Protein AF-D2HP98-F1 (afdb_monomer_lite)

Secondary structure (DSSP, 8-state):
---------------PPPHHHHHHHHHHHHHHHHHHHHHHHHHHHHHHHHHHHHHHHHHHHHHHHHHHHHHHHHHHHHHHHHHHHHHHHHHH-TTSS---------

Radius of gyration: 46.36 Å; chains: 1; bounding box: 98×53×120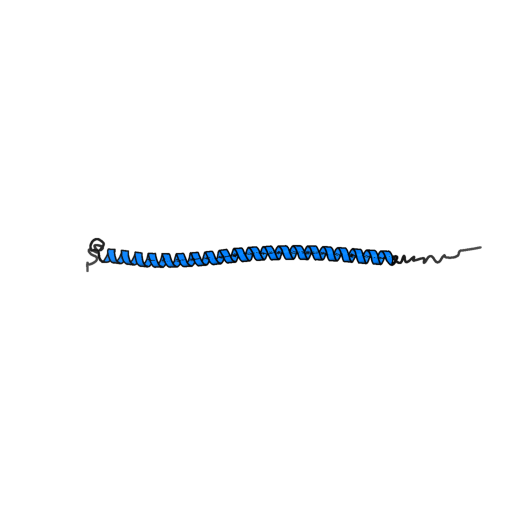 Å

Foldseek 3Di:
DDDDDDDPPPPPPDPDPDVVVVVVVVVVVVVVVVVVVVVVVVVVVVVVVVVVVVVVVVVVVVVVVVVVVVVVVVVVVVVVVVVVVVVVVLVPDPVNPPPPPDPDDD

Organism: Ailuropoda melanoleuca (NCBI:txid9646)

InterPro domains:
  IPR019357 Short coiled-coil protein [PF10224] (35-100)

Structure (mmCIF, N/CA/C/O backbone):
data_AF-D2HP98-F1
#
_entry.id   AF-D2HP98-F1
#
loop_
_atom_site.group_PDB
_atom_site.id
_atom_site.type_symbol
_atom_site.label_atom_id
_atom_site.label_alt_id
_atom_site.label_comp_id
_atom_site.label_asym_id
_atom_site.label_entity_id
_atom_site.label_seq_id
_atom_site.pdbx_PDB_ins_code
_atom_site.Cartn_x
_atom_site.Cartn_y
_atom_site.Cartn_z
_atom_site.occupancy
_atom_site.B_iso_or_equiv
_atom_site.auth_seq_id
_atom_site.auth_comp_id
_atom_site.auth_asym_id
_atom_site.auth_atom_id
_atom_site.pdbx_PDB_model_num
ATOM 1 N N . LEU A 1 1 ? 65.171 48.070 -68.326 1.00 39.47 1 LEU A N 1
ATOM 2 C CA . LEU A 1 1 ? 65.057 47.715 -66.893 1.00 39.47 1 LEU A CA 1
ATOM 3 C C . LEU A 1 1 ? 63.745 46.952 -66.659 1.00 39.47 1 LEU A C 1
ATOM 5 O O . LEU A 1 1 ? 62.780 47.303 -67.329 1.00 39.47 1 LEU A O 1
ATOM 9 N N . PRO A 1 2 ? 63.729 45.929 -65.780 1.00 62.44 2 PRO A N 1
ATOM 10 C CA . PRO A 1 2 ? 62.616 44.994 -65.527 1.00 62.44 2 PRO A CA 1
ATOM 11 C C . PRO A 1 2 ? 61.805 45.307 -64.243 1.00 62.44 2 PRO A C 1
ATOM 13 O O . PRO A 1 2 ? 62.326 45.999 -63.373 1.00 62.44 2 PRO A O 1
ATOM 16 N N . ALA A 1 3 ? 60.587 44.743 -64.102 1.00 54.00 3 ALA A N 1
ATOM 17 C CA . ALA A 1 3 ? 59.883 44.395 -62.840 1.00 54.00 3 ALA A CA 1
ATOM 18 C C . ALA A 1 3 ? 58.639 43.492 -63.150 1.00 54.00 3 ALA A C 1
ATOM 20 O O . ALA A 1 3 ? 58.246 43.441 -64.314 1.00 54.00 3 ALA A O 1
ATOM 21 N N . PRO A 1 4 ? 58.051 42.733 -62.196 1.00 58.38 4 PRO A N 1
ATOM 22 C CA . PRO A 1 4 ? 57.933 41.266 -62.231 1.00 58.38 4 PRO A CA 1
ATOM 23 C C . PRO A 1 4 ? 56.506 40.718 -62.483 1.00 58.38 4 PRO A C 1
ATOM 25 O O . PRO A 1 4 ? 55.537 41.473 -62.424 1.00 58.38 4 PRO A O 1
ATOM 28 N N . PRO A 1 5 ? 56.345 39.395 -62.717 1.00 58.22 5 PRO A N 1
ATOM 29 C CA . PRO A 1 5 ? 55.033 38.761 -62.799 1.00 58.22 5 PRO A CA 1
ATOM 30 C C . PRO A 1 5 ? 54.460 38.567 -61.389 1.00 58.22 5 PRO A C 1
ATOM 32 O O . PRO A 1 5 ? 55.055 37.886 -60.553 1.00 58.22 5 PRO A O 1
ATOM 35 N N . THR A 1 6 ? 53.299 39.154 -61.109 1.00 54.44 6 THR A N 1
ATOM 36 C CA . THR A 1 6 ? 52.555 38.866 -59.878 1.00 54.44 6 THR A CA 1
ATOM 37 C C . THR A 1 6 ? 51.855 37.523 -60.032 1.00 54.44 6 THR A C 1
ATOM 39 O O . THR A 1 6 ? 50.892 37.394 -60.786 1.00 54.44 6 THR A O 1
ATOM 42 N N . ALA A 1 7 ? 52.404 36.521 -59.350 1.00 54.84 7 ALA A N 1
ATOM 43 C CA . ALA A 1 7 ? 51.879 35.172 -59.269 1.00 54.84 7 ALA A CA 1
ATOM 44 C C . ALA A 1 7 ? 50.473 35.166 -58.652 1.00 54.84 7 ALA A C 1
ATOM 46 O O . ALA A 1 7 ? 50.261 35.629 -57.530 1.00 54.84 7 ALA A O 1
ATOM 47 N N . ASP A 1 8 ? 49.529 34.609 -59.401 1.00 52.19 8 ASP A N 1
ATOM 48 C CA . ASP A 1 8 ? 48.160 34.361 -58.977 1.00 52.19 8 ASP A CA 1
ATOM 49 C C . ASP A 1 8 ? 48.145 33.114 -58.074 1.00 52.19 8 ASP A C 1
ATOM 51 O O . ASP A 1 8 ? 47.994 31.976 -58.518 1.00 52.19 8 ASP A O 1
ATOM 55 N N . HIS A 1 9 ? 48.414 33.304 -56.783 1.00 55.12 9 HIS A N 1
ATOM 56 C CA . HIS A 1 9 ? 48.347 32.233 -55.789 1.00 55.12 9 HIS A CA 1
ATOM 57 C C . HIS A 1 9 ? 46.954 32.172 -55.158 1.00 55.12 9 HIS A C 1
ATOM 59 O O . HIS A 1 9 ? 46.773 32.454 -53.978 1.00 55.12 9 HIS A O 1
ATOM 65 N N . SER A 1 10 ? 45.966 31.741 -55.943 1.00 60.09 10 SER A N 1
ATOM 66 C CA . SER A 1 10 ? 44.674 31.279 -55.423 1.00 60.09 10 SER A CA 1
ATOM 67 C C . SER A 1 10 ? 44.541 29.769 -55.625 1.00 60.09 10 SER A C 1
ATOM 69 O O . SER A 1 10 ? 43.719 29.272 -56.387 1.00 60.09 10 SER A O 1
ATOM 71 N N . SER A 1 11 ? 45.402 29.003 -54.950 1.00 56.47 11 SER A N 1
ATOM 72 C CA . SER A 1 11 ? 45.253 27.547 -54.835 1.00 56.47 11 SER A CA 1
ATOM 73 C C . SER A 1 11 ? 44.487 27.222 -53.559 1.00 56.47 11 SER A C 1
ATOM 75 O O . SER A 1 11 ? 45.058 26.817 -52.549 1.00 56.47 11 SER A O 1
ATOM 77 N N . ARG A 1 12 ? 43.166 27.409 -53.589 1.00 58.62 12 ARG A N 1
ATOM 78 C CA . ARG A 1 12 ? 42.282 26.870 -52.552 1.00 58.62 12 ARG A CA 1
ATOM 79 C C . ARG A 1 12 ? 42.050 25.393 -52.866 1.00 58.62 12 ARG A C 1
ATOM 81 O O . ARG A 1 12 ? 41.077 25.040 -53.524 1.00 58.62 12 ARG A O 1
ATOM 88 N N . ILE A 1 13 ? 42.981 24.535 -52.447 1.00 54.41 13 ILE A N 1
ATOM 89 C CA . ILE A 1 13 ? 42.808 23.082 -52.543 1.00 54.41 13 ILE A CA 1
ATOM 90 C C . ILE A 1 13 ? 41.634 22.700 -51.635 1.00 54.41 13 ILE A C 1
ATOM 92 O O . ILE A 1 13 ? 41.746 22.663 -50.412 1.00 54.41 13 ILE A O 1
ATOM 96 N N . SER A 1 14 ? 40.478 22.464 -52.248 1.00 63.00 14 SER A N 1
ATOM 97 C CA . SER A 1 14 ? 39.355 21.785 -51.617 1.00 63.00 14 SER A CA 1
ATOM 98 C C . SER A 1 14 ? 39.692 20.295 -51.592 1.00 63.00 14 SER A C 1
ATOM 100 O O . SER A 1 14 ? 39.572 19.607 -52.604 1.00 63.00 14 SER A O 1
ATOM 102 N N . TYR A 1 15 ? 40.164 19.790 -50.452 1.00 57.53 15 TYR A N 1
ATOM 103 C CA . TYR A 1 15 ? 40.217 18.348 -50.232 1.00 57.53 15 TYR A CA 1
ATOM 104 C C . TYR A 1 15 ? 38.787 17.862 -49.997 1.00 57.53 15 TYR A C 1
ATOM 106 O O . TYR A 1 15 ? 38.254 17.959 -48.893 1.00 57.53 15 TYR A O 1
ATOM 114 N N . ALA A 1 16 ? 38.139 17.386 -51.058 1.00 73.12 16 ALA A N 1
ATOM 115 C CA . ALA A 1 16 ? 36.900 16.641 -50.923 1.00 73.12 16 ALA A CA 1
ATOM 116 C C . ALA A 1 16 ? 37.222 15.301 -50.247 1.00 73.12 16 ALA A C 1
ATOM 118 O O . ALA A 1 16 ? 38.028 14.522 -50.758 1.00 73.12 16 ALA A O 1
ATOM 119 N N . MET A 1 17 ? 36.611 15.047 -49.090 1.00 73.94 17 MET A N 1
ATOM 120 C CA . MET A 1 17 ? 36.734 13.766 -48.393 1.00 73.94 17 MET A CA 1
ATOM 121 C C . MET A 1 17 ? 36.372 12.610 -49.342 1.00 73.94 17 MET A C 1
ATOM 123 O O . MET A 1 17 ? 35.336 12.685 -50.016 1.00 73.94 17 MET A O 1
ATOM 127 N N . PRO A 1 18 ? 37.182 11.536 -49.412 1.00 84.75 18 PRO A N 1
ATOM 128 C CA . PRO A 1 18 ? 36.847 10.362 -50.2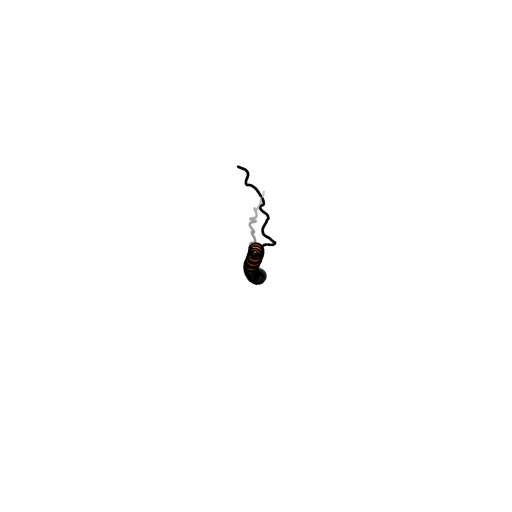07 1.00 84.75 18 PRO A CA 1
ATOM 129 C C . PRO A 1 18 ? 35.492 9.791 -49.777 1.00 84.75 18 PRO A C 1
ATOM 131 O O . PRO A 1 18 ? 35.228 9.630 -48.586 1.00 84.75 18 PRO A O 1
ATOM 134 N N . LYS A 1 19 ? 34.631 9.445 -50.742 1.00 82.69 19 LYS A N 1
ATOM 135 C CA . LYS A 1 19 ? 33.272 8.932 -50.474 1.00 82.69 19 LYS A CA 1
ATOM 136 C C . LYS A 1 19 ? 33.254 7.697 -49.562 1.00 82.69 19 LYS A C 1
ATOM 138 O O . LYS A 1 19 ? 32.298 7.523 -48.818 1.00 82.69 19 LYS A O 1
ATOM 143 N N . SER A 1 20 ? 34.297 6.866 -49.606 1.00 86.19 20 SER A N 1
ATOM 144 C CA . SER A 1 20 ? 34.453 5.701 -48.725 1.00 86.19 20 SER A CA 1
ATOM 145 C C . SER A 1 20 ? 34.570 6.097 -47.255 1.00 86.19 20 SER A C 1
ATOM 147 O O . SER A 1 20 ? 33.910 5.500 -46.415 1.00 86.19 20 SER A O 1
ATOM 149 N N . LEU A 1 21 ? 35.344 7.142 -46.960 1.00 88.06 21 LEU A N 1
ATOM 150 C CA . LEU A 1 21 ? 35.540 7.646 -45.604 1.00 88.06 21 LEU A CA 1
ATOM 151 C C . LEU A 1 21 ? 34.274 8.333 -45.081 1.00 88.06 21 LEU A C 1
ATOM 153 O O . LEU A 1 21 ? 33.928 8.188 -43.916 1.00 88.06 21 LEU A O 1
ATOM 157 N N . LEU A 1 22 ? 33.539 9.028 -45.955 1.00 85.06 22 LEU A N 1
ATOM 158 C CA . LEU A 1 22 ? 32.231 9.586 -45.606 1.00 85.06 22 LEU A CA 1
ATOM 159 C C . LEU A 1 22 ? 31.212 8.483 -45.278 1.00 85.06 22 LEU A C 1
ATOM 161 O O . LEU A 1 22 ? 30.493 8.600 -44.292 1.00 85.06 22 LEU A O 1
ATOM 165 N N . LEU A 1 23 ? 31.179 7.401 -46.063 1.00 88.00 23 LEU A N 1
ATOM 166 C CA . LEU A 1 23 ? 30.310 6.252 -45.798 1.00 88.00 23 LEU A CA 1
ATOM 167 C C . LEU A 1 23 ? 30.684 5.543 -44.487 1.00 88.00 23 LEU A C 1
ATOM 169 O O . LEU A 1 23 ? 29.805 5.183 -43.711 1.00 88.00 23 LEU A O 1
ATOM 173 N N . GLU A 1 24 ? 31.977 5.382 -44.214 1.00 89.75 24 GLU A N 1
ATOM 174 C CA . GLU A 1 24 ? 32.474 4.791 -42.970 1.00 89.75 24 GLU A CA 1
ATOM 175 C C . GLU A 1 24 ? 32.127 5.647 -41.748 1.00 89.75 24 GLU A C 1
ATOM 177 O O . GLU A 1 24 ? 31.622 5.122 -40.758 1.00 89.75 24 GLU A O 1
ATOM 182 N N . MET A 1 25 ? 32.288 6.971 -41.842 1.00 86.62 25 MET A N 1
ATOM 183 C CA . MET A 1 25 ? 31.852 7.899 -40.797 1.00 86.62 25 MET A CA 1
ATOM 184 C C . MET A 1 25 ? 30.338 7.841 -40.579 1.00 86.62 25 MET A C 1
ATOM 186 O O . MET A 1 25 ? 29.902 7.805 -39.435 1.00 86.62 25 MET A O 1
ATOM 190 N N . MET A 1 26 ? 29.531 7.803 -41.644 1.00 88.06 26 MET A N 1
ATOM 191 C CA . MET A 1 26 ? 28.074 7.682 -41.516 1.00 88.06 26 MET A CA 1
ATOM 192 C C . MET A 1 26 ? 27.663 6.372 -40.836 1.00 88.06 26 MET A C 1
ATOM 194 O O . MET A 1 26 ? 26.791 6.390 -39.971 1.00 88.06 26 MET A O 1
ATOM 198 N N . ASN A 1 27 ? 28.315 5.257 -41.171 1.00 87.75 27 ASN A N 1
ATOM 199 C CA . ASN A 1 27 ? 28.065 3.975 -40.517 1.00 87.75 27 ASN A CA 1
ATOM 200 C C . ASN A 1 27 ? 28.479 4.010 -39.042 1.00 87.75 27 ASN A C 1
ATOM 202 O O . ASN A 1 27 ? 27.721 3.560 -38.191 1.00 87.75 27 ASN A O 1
ATOM 206 N N . ALA A 1 28 ? 29.648 4.574 -38.725 1.00 88.19 28 ALA A N 1
ATOM 207 C CA . ALA A 1 28 ? 30.106 4.724 -37.347 1.00 88.19 28 ALA A CA 1
ATOM 208 C C . ALA A 1 28 ? 29.142 5.591 -36.523 1.00 88.19 28 ALA A C 1
ATOM 210 O O . ALA A 1 28 ? 28.773 5.192 -35.425 1.00 88.19 28 ALA A O 1
ATOM 211 N N . ILE A 1 29 ? 28.675 6.715 -37.081 1.00 86.25 29 ILE A N 1
ATOM 212 C CA . ILE A 1 29 ? 27.673 7.588 -36.452 1.00 86.25 29 ILE A CA 1
ATOM 213 C C . ILE A 1 29 ? 26.367 6.823 -36.201 1.00 86.25 29 ILE A C 1
ATOM 215 O O . ILE A 1 29 ? 25.791 6.931 -35.122 1.00 86.25 29 ILE A O 1
ATOM 219 N N . MET A 1 30 ? 25.906 6.026 -37.168 1.00 88.81 30 MET A N 1
ATOM 220 C CA . MET A 1 30 ? 24.700 5.211 -37.009 1.00 88.81 30 MET A CA 1
ATOM 221 C C . MET A 1 30 ? 24.857 4.195 -35.872 1.00 88.81 30 MET A C 1
ATOM 223 O O . MET A 1 30 ? 24.022 4.158 -34.976 1.00 88.81 30 MET A O 1
ATOM 227 N N . TYR A 1 31 ? 25.964 3.446 -35.840 1.00 85.94 31 TYR A N 1
ATOM 228 C CA . TYR A 1 31 ? 26.229 2.486 -34.765 1.00 85.94 31 TYR A CA 1
ATOM 229 C C . TYR A 1 31 ? 26.358 3.147 -33.389 1.00 85.94 31 TYR A C 1
ATOM 231 O O . TYR A 1 31 ? 25.911 2.567 -32.401 1.00 85.94 31 TYR A O 1
ATOM 239 N N . THR A 1 32 ? 26.944 4.345 -33.298 1.00 85.25 32 THR A N 1
ATOM 240 C CA . THR A 1 32 ? 27.009 5.075 -32.024 1.00 85.25 32 THR A CA 1
ATOM 241 C C . THR A 1 32 ? 25.629 5.528 -31.562 1.00 85.25 32 THR A C 1
ATOM 243 O O . THR A 1 32 ? 25.302 5.342 -30.396 1.00 85.25 32 THR A O 1
ATOM 246 N N . VAL A 1 33 ? 24.799 6.043 -32.473 1.00 84.62 33 VAL A N 1
ATOM 247 C CA . VAL A 1 33 ? 23.434 6.489 -32.155 1.00 84.62 33 VAL A CA 1
ATOM 248 C C . VAL A 1 33 ? 22.558 5.308 -31.729 1.00 84.62 33 VAL A C 1
ATOM 250 O O . VAL A 1 33 ? 21.825 5.406 -30.750 1.00 84.62 33 VAL A O 1
ATOM 253 N N . ASP A 1 34 ? 22.659 4.168 -32.415 1.00 89.06 34 ASP A N 1
ATOM 254 C CA . ASP A 1 34 ? 21.908 2.961 -32.056 1.00 89.06 34 ASP A CA 1
ATOM 255 C C . ASP A 1 34 ? 22.339 2.403 -30.690 1.00 89.06 34 ASP A C 1
ATOM 257 O O . ASP A 1 34 ? 21.493 1.981 -29.901 1.00 89.06 34 ASP A O 1
ATOM 261 N N . ALA A 1 35 ? 23.639 2.440 -30.378 1.00 86.31 35 ALA A N 1
ATOM 262 C CA . ALA A 1 35 ? 24.153 2.019 -29.078 1.00 86.31 35 ALA A CA 1
ATOM 263 C C . ALA A 1 35 ? 23.686 2.942 -27.939 1.00 86.31 35 ALA A C 1
ATOM 265 O O . ALA A 1 35 ? 23.293 2.453 -26.881 1.00 86.31 35 ALA A O 1
ATOM 266 N N . GLU A 1 36 ? 23.684 4.259 -28.152 1.00 85.44 36 GLU A N 1
ATOM 267 C CA . GLU A 1 36 ? 23.172 5.233 -27.178 1.00 85.44 36 GLU A CA 1
ATOM 268 C C . GLU A 1 36 ? 21.667 5.044 -26.931 1.00 85.44 36 GLU A C 1
ATOM 270 O O . GLU A 1 36 ? 21.236 4.960 -25.780 1.00 85.44 36 GLU A O 1
ATOM 275 N N . ASN A 1 37 ? 20.880 4.866 -27.997 1.00 90.62 37 ASN A N 1
ATOM 276 C CA . ASN A 1 37 ? 19.443 4.597 -27.898 1.00 90.62 37 ASN A CA 1
ATOM 277 C C . ASN A 1 37 ? 19.142 3.287 -27.152 1.00 90.62 37 ASN A C 1
ATOM 279 O O . ASN A 1 37 ? 18.175 3.205 -26.393 1.00 90.62 37 ASN A O 1
ATOM 283 N N . GLN A 1 38 ? 19.961 2.252 -27.359 1.00 90.56 38 GLN A N 1
ATOM 284 C CA . GLN A 1 38 ? 19.815 0.969 -26.674 1.00 90.56 38 GLN A CA 1
ATOM 285 C C . GLN A 1 38 ? 20.053 1.109 -25.163 1.00 90.56 38 GLN A C 1
ATOM 287 O O . GLN A 1 38 ? 19.272 0.583 -24.370 1.00 90.56 38 GLN A O 1
ATOM 292 N N . VAL A 1 39 ? 21.082 1.860 -24.758 1.00 89.19 39 VAL A N 1
ATOM 293 C CA . VAL A 1 39 ? 21.370 2.130 -23.340 1.00 89.19 39 VAL A CA 1
ATOM 294 C C . VAL A 1 39 ? 20.232 2.919 -22.687 1.00 89.19 39 VAL A C 1
ATOM 296 O O . VAL A 1 39 ? 19.790 2.561 -21.594 1.00 89.19 39 VAL A O 1
ATOM 299 N N . GLU A 1 40 ? 19.702 3.943 -23.363 1.00 91.81 40 GLU A N 1
ATOM 300 C CA . GLU A 1 40 ? 18.553 4.711 -22.862 1.00 91.81 40 GLU A CA 1
ATOM 301 C C . GLU A 1 40 ? 17.311 3.820 -22.686 1.00 91.81 40 GLU A C 1
ATOM 303 O O . GLU A 1 40 ? 16.598 3.907 -21.679 1.00 91.81 40 GLU A O 1
ATOM 308 N N . LEU A 1 41 ? 17.058 2.915 -23.636 1.00 92.00 41 LEU A N 1
ATOM 309 C CA . LEU A 1 41 ? 15.936 1.982 -23.568 1.00 92.00 41 LEU A CA 1
ATOM 310 C C . LEU A 1 41 ? 16.074 0.992 -22.402 1.00 92.00 41 LEU A C 1
ATOM 312 O O . LEU A 1 41 ? 15.085 0.684 -21.726 1.00 92.00 41 LEU A O 1
ATOM 316 N N . GLU A 1 42 ? 17.284 0.505 -22.144 1.00 93.38 42 GLU A N 1
ATOM 317 C CA . GLU A 1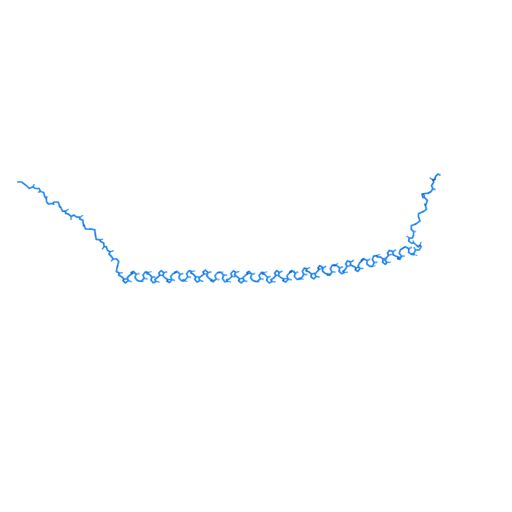 42 ? 17.580 -0.380 -21.017 1.00 93.38 42 GLU A CA 1
ATOM 318 C C . GLU A 1 42 ? 17.395 0.332 -19.674 1.00 93.38 42 GLU A C 1
ATOM 320 O O . GLU A 1 42 ? 16.750 -0.211 -18.771 1.00 93.38 42 GLU A O 1
ATOM 325 N N . GLU A 1 43 ? 17.876 1.571 -19.546 1.00 94.62 43 GLU A N 1
ATOM 326 C CA . GLU A 1 43 ? 17.681 2.377 -18.339 1.00 94.62 43 GLU A CA 1
ATOM 327 C C . GLU A 1 43 ? 16.197 2.664 -18.093 1.00 94.62 43 GLU A C 1
ATOM 329 O O . GLU A 1 43 ? 15.691 2.454 -16.986 1.00 94.62 43 GLU A O 1
ATOM 334 N N . LYS A 1 44 ? 15.460 3.045 -19.142 1.00 95.31 44 LYS A N 1
ATOM 335 C CA . LYS A 1 44 ? 14.010 3.234 -19.068 1.00 95.31 44 LYS A CA 1
ATOM 336 C C . LYS A 1 44 ? 13.300 1.958 -18.624 1.00 95.31 44 LYS A C 1
ATOM 338 O O . LYS A 1 44 ? 12.422 2.015 -17.765 1.00 95.31 44 LYS A O 1
ATOM 343 N N . THR A 1 45 ? 13.688 0.806 -19.166 1.00 94.88 45 THR A N 1
ATOM 344 C CA . THR A 1 45 ? 13.116 -0.494 -18.784 1.00 94.88 45 THR A CA 1
ATOM 345 C C . THR A 1 45 ? 13.404 -0.814 -17.317 1.00 94.88 45 THR A C 1
ATOM 347 O O . THR A 1 45 ? 12.509 -1.241 -16.587 1.00 94.88 45 THR A O 1
ATOM 350 N N . ARG A 1 46 ? 14.625 -0.544 -16.844 1.00 97.44 46 ARG A N 1
ATOM 351 C CA . ARG A 1 46 ? 15.004 -0.724 -15.439 1.00 97.44 46 ARG A CA 1
ATOM 352 C C . ARG A 1 46 ? 14.185 0.165 -14.502 1.00 97.44 46 ARG A C 1
ATOM 354 O O . ARG A 1 46 ? 13.715 -0.320 -13.474 1.00 97.44 46 ARG A O 1
ATOM 361 N N . LEU A 1 47 ? 13.988 1.435 -14.856 1.00 97.69 47 LEU A N 1
ATOM 362 C CA . LEU A 1 47 ? 13.165 2.366 -14.080 1.00 97.69 47 LEU A CA 1
ATOM 363 C C . LEU A 1 47 ? 11.697 1.931 -14.042 1.00 97.69 47 LEU A C 1
ATOM 365 O O . LEU A 1 47 ? 11.080 1.975 -12.981 1.00 97.69 47 LEU A O 1
ATOM 369 N N . ILE A 1 48 ? 11.150 1.457 -15.167 1.00 96.94 48 ILE A N 1
ATOM 370 C CA . ILE A 1 48 ? 9.786 0.914 -15.218 1.00 96.94 48 ILE A CA 1
ATOM 371 C C . ILE A 1 48 ? 9.643 -0.261 -14.246 1.00 96.94 48 ILE A C 1
ATOM 373 O O . ILE A 1 48 ? 8.707 -0.270 -13.451 1.00 96.94 48 ILE A O 1
ATOM 377 N N . ASN A 1 49 ? 10.583 -1.209 -14.251 1.00 97.12 49 ASN A N 1
ATOM 378 C CA . ASN A 1 49 ? 10.538 -2.350 -13.334 1.00 97.12 49 ASN A CA 1
ATOM 379 C C . ASN A 1 49 ? 10.591 -1.913 -11.865 1.00 97.12 49 ASN A C 1
ATOM 381 O O . ASN A 1 49 ? 9.798 -2.390 -11.059 1.00 97.12 49 ASN A O 1
ATOM 385 N N . GLN A 1 50 ? 11.449 -0.947 -11.526 1.00 98.06 50 GLN A N 1
ATOM 386 C CA . GLN A 1 50 ? 11.513 -0.412 -10.165 1.00 98.06 50 GLN A CA 1
ATOM 387 C C . GLN A 1 50 ? 10.193 0.248 -9.740 1.00 98.06 50 GLN A C 1
ATOM 389 O O . GLN A 1 50 ? 9.739 0.067 -8.611 1.00 98.06 50 GLN A O 1
ATOM 394 N N . VAL A 1 51 ? 9.558 1.006 -10.638 1.00 97.88 51 VAL A N 1
ATOM 395 C CA . VAL A 1 51 ? 8.247 1.612 -10.371 1.00 97.88 51 VAL A CA 1
ATOM 396 C C . VAL A 1 51 ? 7.184 0.535 -10.156 1.00 97.88 51 VAL A C 1
ATOM 398 O O . VAL A 1 51 ? 6.391 0.663 -9.227 1.00 97.88 51 VAL A O 1
ATOM 401 N N . LEU A 1 52 ? 7.182 -0.533 -10.958 1.00 97.69 52 LEU A N 1
ATOM 402 C CA . LEU A 1 52 ? 6.229 -1.638 -10.816 1.00 97.69 52 LEU A CA 1
ATOM 403 C C . LEU A 1 52 ? 6.394 -2.382 -9.481 1.00 97.69 52 LEU A C 1
ATOM 405 O O . LEU A 1 52 ? 5.404 -2.653 -8.806 1.00 97.69 52 LEU A O 1
ATOM 409 N N . GLU A 1 53 ? 7.628 -2.657 -9.056 1.00 97.69 53 GLU A N 1
ATOM 410 C CA . GLU A 1 53 ? 7.906 -3.281 -7.753 1.00 97.69 53 GLU A CA 1
ATOM 411 C C . GLU A 1 53 ? 7.428 -2.408 -6.582 1.00 97.69 53 GLU A C 1
ATOM 413 O O . GLU A 1 53 ? 6.816 -2.899 -5.625 1.00 97.69 53 GLU A O 1
ATOM 418 N N . LEU A 1 54 ? 7.669 -1.095 -6.665 1.00 98.19 54 LEU A N 1
ATOM 419 C CA . LEU A 1 54 ? 7.202 -0.142 -5.660 1.00 98.19 54 LEU A CA 1
ATOM 420 C C . LEU A 1 54 ? 5.675 -0.048 -5.627 1.00 98.19 54 LEU A C 1
ATOM 422 O O . LEU A 1 54 ? 5.100 0.012 -4.542 1.00 98.19 54 LEU A O 1
ATOM 426 N N . GLN A 1 55 ? 5.018 -0.056 -6.788 1.00 98.06 55 GLN A N 1
ATOM 427 C CA . GLN A 1 55 ? 3.557 -0.065 -6.875 1.00 98.06 55 GLN A CA 1
ATOM 428 C C . GLN A 1 55 ? 2.966 -1.311 -6.218 1.00 98.06 55 GLN A C 1
ATOM 430 O O . GLN A 1 55 ? 2.054 -1.177 -5.406 1.00 98.06 55 GLN A O 1
ATOM 435 N N . HIS A 1 56 ? 3.527 -2.491 -6.492 1.00 97.19 56 HIS A N 1
ATOM 436 C CA . HIS A 1 56 ? 3.078 -3.730 -5.863 1.00 97.19 56 HIS A CA 1
ATOM 437 C C . HIS A 1 56 ? 3.254 -3.693 -4.336 1.00 97.19 56 HIS A C 1
ATOM 439 O O . HIS A 1 56 ? 2.319 -3.966 -3.588 1.00 97.19 56 HIS A O 1
ATOM 445 N N . THR A 1 57 ? 4.420 -3.241 -3.863 1.00 97.75 57 THR A N 1
ATOM 446 C CA . THR A 1 57 ? 4.689 -3.092 -2.421 1.00 97.75 57 THR A CA 1
ATOM 447 C C . THR A 1 57 ? 3.718 -2.109 -1.753 1.00 97.75 57 THR A C 1
ATOM 449 O O . THR A 1 57 ? 3.284 -2.321 -0.617 1.00 97.75 57 THR A O 1
ATOM 452 N N . LEU A 1 58 ? 3.380 -1.012 -2.436 1.00 98.12 58 LEU A N 1
ATOM 453 C CA . LEU A 1 58 ? 2.443 -0.010 -1.932 1.00 98.12 58 LEU A CA 1
ATOM 454 C C . LEU A 1 58 ? 1.013 -0.553 -1.859 1.00 98.12 58 LEU A C 1
ATOM 456 O O . LEU A 1 58 ? 0.310 -0.276 -0.887 1.00 98.12 58 LEU A O 1
ATOM 460 N N . GLU A 1 59 ? 0.593 -1.324 -2.858 1.00 98.12 59 GLU A N 1
ATOM 461 C CA . GLU A 1 59 ? -0.711 -1.986 -2.881 1.00 98.12 59 GLU A CA 1
ATOM 462 C C . GLU A 1 59 ? -0.850 -2.970 -1.712 1.00 98.12 59 GLU A C 1
ATOM 464 O O . GLU A 1 59 ? -1.809 -2.874 -0.941 1.00 98.12 59 GLU A O 1
ATOM 469 N N . ASP A 1 60 ? 0.155 -3.822 -1.497 1.00 98.19 60 ASP A N 1
ATOM 470 C CA . ASP A 1 60 ? 0.195 -4.756 -0.367 1.00 98.19 60 ASP A CA 1
ATOM 471 C C . ASP A 1 60 ? 0.111 -4.027 0.980 1.00 98.19 60 ASP A C 1
ATOM 473 O O . ASP A 1 60 ? -0.616 -4.436 1.894 1.00 98.19 60 ASP A O 1
ATOM 477 N N . LEU A 1 61 ? 0.846 -2.920 1.125 1.00 98.06 61 LEU A N 1
ATOM 478 C CA . LEU A 1 61 ? 0.797 -2.112 2.338 1.00 98.06 61 LEU A CA 1
ATOM 479 C C . LEU A 1 61 ? -0.581 -1.466 2.527 1.00 98.06 61 LEU A C 1
ATOM 481 O O . LEU A 1 61 ? -1.087 -1.448 3.650 1.00 98.06 61 LEU A O 1
ATOM 485 N N . SER A 1 62 ? -1.201 -0.972 1.453 1.00 98.12 62 SER A N 1
ATOM 486 C CA . SER A 1 62 ? -2.547 -0.396 1.495 1.00 98.12 62 SER A CA 1
ATOM 487 C C . SER A 1 62 ? -3.574 -1.429 1.956 1.00 98.12 62 SER A C 1
ATOM 489 O O . SER A 1 62 ? -4.332 -1.158 2.888 1.00 98.12 62 SER A O 1
ATOM 491 N N . ALA A 1 63 ? -3.545 -2.637 1.388 1.00 98.19 63 ALA A N 1
ATOM 492 C CA . ALA A 1 63 ? -4.438 -3.724 1.783 1.00 98.19 63 ALA A CA 1
ATOM 493 C C . ALA A 1 63 ? -4.264 -4.092 3.267 1.00 98.19 63 ALA A C 1
ATOM 495 O O . ALA A 1 63 ? -5.241 -4.263 3.998 1.00 98.19 63 ALA A O 1
ATOM 496 N N . ARG A 1 64 ? -3.016 -4.148 3.750 1.00 98.38 64 ARG A N 1
ATOM 497 C CA . ARG A 1 64 ? -2.724 -4.392 5.171 1.00 98.38 64 ARG A CA 1
ATOM 498 C C . ARG A 1 64 ? -3.243 -3.278 6.075 1.00 98.38 64 ARG A C 1
ATOM 500 O O . ARG A 1 64 ? -3.753 -3.567 7.154 1.00 98.38 64 ARG A O 1
ATOM 507 N N . VAL A 1 65 ? -3.117 -2.019 5.662 1.00 98.62 65 VAL A N 1
ATOM 508 C CA . VAL A 1 65 ? -3.654 -0.874 6.411 1.00 98.62 65 VAL A CA 1
ATOM 509 C C . VAL A 1 65 ? -5.173 -0.966 6.525 1.00 98.62 65 VAL A C 1
ATOM 511 O O . VAL A 1 65 ? -5.711 -0.724 7.606 1.00 98.62 65 VAL A O 1
ATOM 514 N N . ASP A 1 66 ? -5.865 -1.334 5.452 1.00 98.31 66 ASP A N 1
ATOM 515 C CA . ASP A 1 66 ? -7.321 -1.458 5.478 1.00 98.31 66 ASP A CA 1
ATOM 516 C C . ASP A 1 66 ? -7.784 -2.631 6.354 1.00 98.31 66 ASP A C 1
ATOM 518 O O . ASP A 1 66 ? -8.696 -2.451 7.163 1.00 98.31 66 ASP A O 1
ATOM 522 N N . ALA A 1 67 ? -7.079 -3.767 6.324 1.00 98.31 67 ALA A N 1
ATOM 523 C CA . ALA A 1 67 ? -7.329 -4.879 7.245 1.00 98.31 67 ALA A CA 1
ATOM 524 C C . ALA A 1 67 ? -7.154 -4.469 8.722 1.00 98.31 67 ALA A C 1
ATOM 526 O O . ALA A 1 67 ? -7.998 -4.770 9.566 1.00 98.31 67 ALA A O 1
ATOM 527 N N . VAL A 1 68 ? -6.092 -3.719 9.040 1.00 98.50 68 VAL A N 1
ATOM 528 C CA . VAL A 1 68 ? -5.854 -3.213 10.403 1.00 98.50 68 VAL A CA 1
ATOM 529 C C . VAL A 1 68 ? -6.947 -2.231 10.833 1.00 98.50 68 VAL A C 1
ATOM 531 O O . VAL A 1 68 ? -7.402 -2.277 11.976 1.00 98.50 68 VAL A O 1
ATOM 534 N N . LYS A 1 69 ? -7.412 -1.346 9.941 1.00 98.31 69 LYS A N 1
ATOM 535 C CA . LYS A 1 69 ? -8.530 -0.437 10.248 1.00 98.31 69 LYS A CA 1
ATOM 536 C C . LYS A 1 69 ? -9.809 -1.206 10.572 1.00 98.31 69 LYS A C 1
ATOM 538 O O . LYS A 1 69 ? -10.510 -0.833 11.512 1.00 98.31 69 LYS A O 1
ATOM 543 N N . GLU A 1 70 ? -10.115 -2.256 9.816 1.00 98.25 70 GLU A N 1
ATOM 544 C CA . GLU A 1 70 ? -11.290 -3.095 10.059 1.00 98.25 70 GLU A CA 1
ATOM 545 C C . GLU A 1 70 ? -11.211 -3.795 11.424 1.00 98.25 70 GLU A C 1
ATOM 547 O O . GLU A 1 70 ? -12.166 -3.750 12.205 1.00 98.25 70 GLU A O 1
ATOM 552 N N . GLU A 1 71 ? -10.048 -4.353 11.768 1.00 98.12 71 GLU A N 1
ATOM 553 C CA . GLU A 1 71 ? -9.815 -4.977 13.073 1.00 98.12 71 GLU A CA 1
ATOM 554 C C . GLU A 1 71 ? -9.985 -3.977 14.228 1.00 98.12 71 GLU A C 1
ATOM 556 O O . GLU A 1 71 ? -10.655 -4.272 15.221 1.00 98.12 71 GLU A O 1
ATOM 561 N N . ILE A 1 72 ? -9.465 -2.755 14.076 1.00 97.94 72 ILE A N 1
ATOM 562 C CA . ILE A 1 72 ? -9.638 -1.678 15.060 1.00 97.94 72 ILE A CA 1
ATOM 563 C C . ILE A 1 72 ? -11.122 -1.343 15.263 1.00 97.94 72 ILE A C 1
ATOM 565 O O . ILE A 1 72 ? -11.561 -1.166 16.402 1.00 97.94 72 ILE A O 1
ATOM 569 N N . LEU A 1 73 ? -11.910 -1.251 14.186 1.00 98.38 73 LEU A N 1
ATOM 570 C CA . LEU A 1 73 ? -13.347 -0.975 14.285 1.00 98.38 73 LEU A CA 1
ATOM 571 C C . LEU A 1 73 ? -14.087 -2.100 15.012 1.00 98.38 73 LEU A C 1
ATOM 573 O O . LEU A 1 73 ? -14.918 -1.821 15.881 1.00 98.38 73 LEU A O 1
ATOM 577 N N . LYS A 1 74 ? -13.744 -3.357 14.716 1.00 98.44 74 LYS A N 1
ATOM 578 C CA . LYS A 1 74 ? -14.302 -4.523 15.404 1.00 98.44 74 LYS A CA 1
ATOM 579 C C . LYS A 1 74 ? -14.000 -4.478 16.902 1.00 98.44 74 LYS A C 1
ATOM 581 O O . LYS A 1 74 ? -14.933 -4.529 17.703 1.00 98.44 74 LYS A O 1
ATOM 586 N N . LEU A 1 75 ? -12.738 -4.279 17.282 1.00 98.50 75 LEU A N 1
ATOM 587 C CA . LEU A 1 75 ? -12.333 -4.167 18.688 1.00 98.50 75 LEU A CA 1
ATOM 588 C C . LEU A 1 75 ? -13.016 -2.994 19.399 1.00 98.50 75 LEU A C 1
ATOM 590 O O . LEU A 1 75 ? -13.432 -3.122 20.549 1.00 98.50 75 LEU A O 1
ATOM 594 N N . LYS A 1 76 ? -13.179 -1.849 18.724 1.00 98.31 76 LYS A N 1
ATOM 595 C CA . LYS A 1 76 ? -13.901 -0.698 19.283 1.00 98.31 76 LYS A CA 1
ATOM 596 C C . LYS A 1 76 ? -15.367 -1.035 19.562 1.00 98.31 76 LYS A C 1
ATOM 598 O O . LYS A 1 76 ? -15.879 -0.647 20.609 1.00 98.31 76 LYS A O 1
ATOM 603 N N . SER A 1 77 ? -16.022 -1.764 18.657 1.00 98.19 77 SER A N 1
ATOM 604 C CA . SER A 1 77 ? -17.409 -2.201 18.848 1.00 98.19 77 SER A CA 1
ATOM 605 C C . SER A 1 77 ? -17.550 -3.198 20.003 1.00 98.19 77 SER A C 1
ATOM 607 O O . SER A 1 77 ? -18.449 -3.053 20.828 1.00 98.19 77 SER A O 1
ATOM 609 N N . GLU A 1 78 ? -16.622 -4.148 20.130 1.00 98.19 78 GLU A N 1
ATOM 610 C CA . GLU A 1 78 ? -16.611 -5.121 21.225 1.00 98.19 78 GLU A CA 1
ATOM 611 C C . GLU A 1 78 ? -16.385 -4.435 22.575 1.00 98.19 78 GLU A C 1
ATOM 613 O O . GLU A 1 78 ? -17.160 -4.626 23.511 1.00 98.19 78 GLU A O 1
ATOM 618 N N . ASN A 1 79 ? -15.396 -3.542 22.652 1.00 98.19 79 ASN A N 1
ATOM 619 C CA . ASN A 1 79 ? -15.134 -2.757 23.856 1.00 98.19 79 ASN A CA 1
ATOM 620 C C . ASN A 1 79 ? -16.314 -1.866 24.250 1.00 98.19 79 ASN A C 1
ATOM 622 O O . ASN A 1 79 ? -16.563 -1.685 25.439 1.00 98.19 79 ASN A O 1
ATOM 626 N N . GLN A 1 80 ? -17.061 -1.327 23.285 1.00 98.31 80 GLN A N 1
ATOM 627 C CA . GLN A 1 80 ? -18.274 -0.566 23.576 1.00 98.31 80 GLN A CA 1
ATOM 628 C C . GLN A 1 80 ? -19.342 -1.450 24.233 1.00 98.31 80 GLN A C 1
ATOM 630 O O . GLN A 1 80 ? -19.932 -1.055 25.239 1.00 98.31 80 GLN A O 1
ATOM 635 N N . VAL A 1 81 ? -19.575 -2.651 23.696 1.00 98.19 81 VAL A N 1
ATOM 636 C CA . VAL A 1 81 ? -20.537 -3.608 24.266 1.00 98.19 81 VAL A CA 1
ATOM 637 C C . VAL A 1 81 ? -20.111 -4.036 25.673 1.00 98.19 81 VAL A C 1
ATOM 639 O O . VAL A 1 81 ? -20.934 -4.036 26.590 1.00 98.19 81 VAL A O 1
ATOM 642 N N . LEU A 1 82 ? -18.826 -4.347 25.871 1.00 98.19 82 LEU A N 1
ATOM 643 C CA . LEU A 1 82 ? -18.275 -4.702 27.182 1.00 98.19 82 LEU A CA 1
ATOM 644 C C . LEU A 1 82 ? -18.370 -3.540 28.181 1.00 98.19 82 LEU A C 1
ATOM 646 O O . LEU A 1 82 ? -18.736 -3.756 29.336 1.00 98.19 82 LEU A O 1
ATOM 650 N N . GLY A 1 83 ? -18.096 -2.311 27.737 1.00 96.88 83 GLY A N 1
ATOM 651 C CA . GLY A 1 83 ? -18.248 -1.101 28.544 1.00 96.88 83 GLY A CA 1
ATOM 652 C C . GLY A 1 83 ? -19.682 -0.923 29.035 1.00 96.88 83 GLY A C 1
ATOM 653 O O . GLY A 1 83 ? -19.907 -0.776 30.235 1.00 96.88 83 GLY A O 1
ATOM 654 N N . GLN A 1 84 ? -20.662 -1.058 28.137 1.00 97.00 84 GLN A N 1
ATOM 655 C CA . GLN A 1 84 ? -22.076 -0.982 28.509 1.00 97.00 84 GLN A CA 1
ATOM 656 C C . GLN A 1 84 ? -22.477 -2.092 29.487 1.00 97.00 84 GLN A C 1
ATOM 658 O O . GLN A 1 84 ? -23.252 -1.859 30.415 1.00 97.00 84 GLN A O 1
ATOM 663 N N . TYR A 1 85 ? -21.958 -3.307 29.298 1.00 96.56 85 TYR A N 1
ATOM 664 C CA . TYR A 1 85 ? -22.214 -4.413 30.216 1.00 96.56 85 TYR A CA 1
ATOM 665 C C . TYR A 1 85 ? -21.703 -4.103 31.630 1.00 96.56 85 TYR A C 1
ATOM 667 O O . TYR A 1 85 ? -22.433 -4.304 32.603 1.00 96.56 85 TYR A O 1
ATOM 675 N N . LEU A 1 86 ? -20.494 -3.545 31.751 1.00 94.25 86 LEU A N 1
ATOM 676 C CA . LEU A 1 86 ? -19.947 -3.101 33.034 1.00 94.25 86 LEU A CA 1
ATOM 677 C C . LEU A 1 86 ? -20.789 -1.984 33.662 1.00 94.25 86 LEU A C 1
ATOM 679 O O . LEU A 1 86 ? -21.120 -2.072 34.843 1.00 94.25 86 LEU A O 1
ATOM 683 N N . GLU A 1 87 ? -21.185 -0.969 32.891 1.00 93.19 87 GLU A N 1
ATOM 684 C CA . GLU A 1 87 ? -22.057 0.115 33.371 1.00 93.19 87 GLU A CA 1
ATOM 685 C C . GLU A 1 87 ? -23.394 -0.405 33.901 1.00 93.19 87 GLU A C 1
ATOM 687 O O . GLU A 1 87 ? -23.860 0.027 34.959 1.00 93.19 87 GLU A O 1
ATOM 692 N N . ASN A 1 88 ? -23.994 -1.369 33.203 1.00 91.31 88 ASN A N 1
ATOM 693 C CA . ASN A 1 88 ? -25.254 -1.976 33.614 1.00 91.31 88 ASN A CA 1
ATOM 694 C C . ASN A 1 88 ? -25.098 -2.746 34.930 1.00 91.31 88 ASN A C 1
ATOM 696 O O . ASN A 1 88 ? -25.953 -2.636 35.809 1.00 91.31 88 ASN A O 1
ATOM 700 N N . LEU A 1 89 ? -23.999 -3.489 35.098 1.00 90.50 89 LEU A N 1
ATOM 701 C CA . LEU A 1 89 ? -23.706 -4.195 36.346 1.00 90.50 89 LEU A CA 1
ATOM 702 C C . LEU A 1 89 ? -23.461 -3.234 37.512 1.00 90.50 89 LEU A C 1
ATOM 704 O O . LEU A 1 89 ? -23.988 -3.456 38.603 1.00 90.50 89 LEU A O 1
ATOM 708 N N . MET A 1 90 ? -22.694 -2.164 37.289 1.00 87.50 90 MET A N 1
ATOM 709 C CA . MET A 1 90 ? -22.449 -1.136 38.305 1.00 87.50 90 MET A CA 1
ATOM 710 C C . MET A 1 90 ? -23.750 -0.432 38.707 1.00 87.50 90 MET A C 1
ATOM 712 O O . MET A 1 90 ? -23.992 -0.229 39.891 1.00 87.50 90 MET A O 1
ATOM 716 N N . SER A 1 91 ? -24.624 -0.125 37.746 1.00 84.38 91 SER A N 1
ATOM 717 C CA . SER A 1 91 ? -25.891 0.572 38.008 1.00 84.38 91 SER A CA 1
ATOM 718 C C . SER A 1 91 ? -26.941 -0.320 38.686 1.00 84.38 91 SER A C 1
ATOM 720 O O . SER A 1 91 ? -27.710 0.149 39.525 1.00 84.38 91 SER A O 1
ATOM 722 N N . ALA A 1 92 ? -26.980 -1.613 38.346 1.00 84.94 92 ALA A N 1
ATOM 723 C CA . ALA A 1 92 ? -27.903 -2.581 38.944 1.00 84.94 92 ALA A CA 1
ATOM 724 C C . ALA A 1 92 ? -27.443 -3.077 40.326 1.00 84.94 92 ALA A C 1
ATOM 726 O O . ALA A 1 92 ? -28.259 -3.535 41.129 1.00 84.94 92 ALA A O 1
ATOM 727 N N . SER A 1 93 ? -26.145 -2.999 40.620 1.00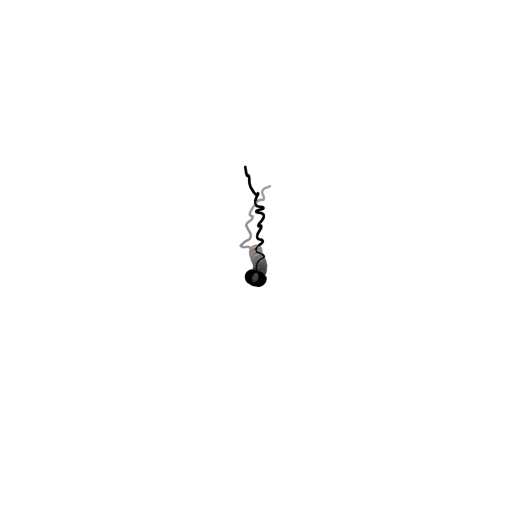 79.38 93 SER A N 1
ATOM 728 C CA . SER A 1 93 ? -25.599 -3.381 41.917 1.00 79.38 93 SER A CA 1
ATOM 729 C C . SER A 1 93 ? -25.710 -2.234 42.919 1.00 79.38 93 SER A C 1
ATOM 731 O O . SER A 1 93 ? -25.042 -1.208 42.809 1.00 79.38 93 SER A O 1
ATOM 733 N N . SER A 1 94 ? -26.497 -2.445 43.978 1.00 65.25 94 SER A N 1
ATOM 734 C CA . SER A 1 94 ? -26.632 -1.503 45.101 1.00 65.25 94 SER A CA 1
ATOM 735 C C . SER A 1 94 ? -25.303 -1.172 45.798 1.00 65.25 94 SER A C 1
ATOM 737 O O . SER A 1 94 ? -25.241 -0.175 46.510 1.00 65.25 94 SER A O 1
ATOM 739 N N . VAL A 1 95 ? -24.255 -1.986 45.618 1.00 66.44 95 VAL A N 1
ATOM 740 C CA . VAL A 1 95 ? -22.921 -1.773 46.213 1.00 66.44 95 VAL A CA 1
ATOM 741 C C . VAL A 1 95 ? -22.150 -0.641 45.521 1.00 66.44 95 VAL A C 1
ATOM 743 O O . VAL A 1 95 ? -21.292 -0.028 46.147 1.00 66.44 95 VAL A O 1
ATOM 746 N N . PHE A 1 96 ? -22.461 -0.342 44.256 1.00 63.00 96 PHE A N 1
ATOM 747 C CA . PHE A 1 96 ? -21.794 0.707 43.474 1.00 63.00 96 PHE A CA 1
ATOM 748 C C . PHE A 1 96 ? -22.627 1.985 43.330 1.00 63.00 96 PHE A C 1
ATOM 750 O O . PHE A 1 96 ? -22.161 2.946 42.720 1.00 63.00 96 PHE A O 1
ATOM 757 N N . GLN A 1 97 ? -23.830 2.034 43.911 1.00 63.56 97 GLN A N 1
ATOM 758 C CA . GLN A 1 97 ? -24.574 3.284 44.015 1.00 63.56 97 GLN A CA 1
ATOM 759 C C . GLN A 1 97 ? -23.781 4.229 44.914 1.00 63.56 97 GLN A C 1
ATOM 761 O O . GLN A 1 97 ? -23.586 3.955 46.101 1.00 63.56 97 GLN A O 1
ATOM 766 N N . THR A 1 98 ? -23.299 5.333 44.342 1.00 60.81 98 THR A N 1
ATOM 767 C CA . THR A 1 98 ? -22.756 6.438 45.122 1.00 60.81 98 THR A CA 1
ATOM 768 C C . THR A 1 98 ? -23.776 6.773 46.195 1.00 60.81 98 THR A C 1
ATOM 770 O O . THR A 1 98 ? -24.949 7.027 45.919 1.00 60.81 98 THR A O 1
ATOM 773 N N . THR A 1 99 ? -23.347 6.740 47.453 1.00 57.12 99 THR A N 1
ATOM 774 C CA . THR A 1 99 ? -24.093 7.379 48.524 1.00 57.12 99 THR A CA 1
ATOM 775 C C . THR A 1 99 ? -24.046 8.879 48.254 1.00 57.12 99 THR A C 1
ATOM 777 O O . THR A 1 99 ? -23.246 9.600 48.848 1.00 57.12 99 THR A O 1
ATOM 780 N N . ASP A 1 100 ? -24.909 9.361 47.360 1.00 56.66 100 ASP A N 1
ATOM 781 C CA . ASP A 1 100 ? -25.315 10.758 47.261 1.00 56.66 100 ASP A CA 1
ATOM 782 C C . ASP A 1 100 ? -26.137 11.106 48.510 1.00 56.66 100 ASP A C 1
ATOM 784 O O . ASP A 1 100 ? -27.305 11.495 48.474 1.00 56.66 100 ASP A O 1
ATOM 788 N N . THR A 1 101 ? -25.535 10.939 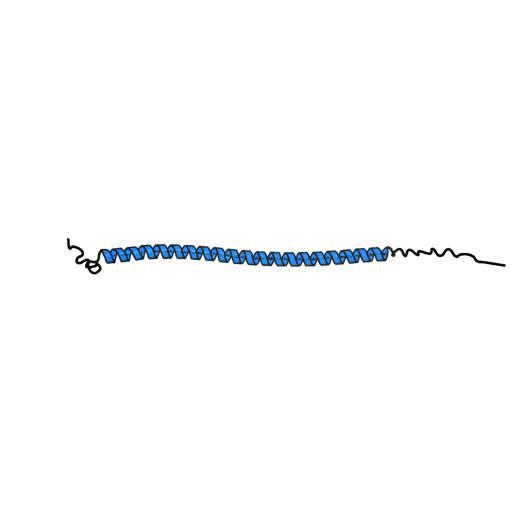49.687 1.00 53.19 101 THR A N 1
ATOM 789 C CA . THR A 1 101 ? -26.078 11.502 50.906 1.00 53.19 101 THR A CA 1
ATOM 790 C C . THR A 1 101 ? -25.765 12.992 50.892 1.00 53.19 101 THR A C 1
ATOM 792 O O . THR A 1 101 ? -24.702 13.424 51.330 1.00 53.19 101 THR A O 1
ATOM 795 N N . LYS A 1 102 ? -26.787 13.762 50.494 1.00 51.59 102 LYS A N 1
ATOM 796 C CA . LYS A 1 102 ? -27.139 15.073 51.069 1.00 51.59 102 LYS A CA 1
ATOM 797 C C . LYS A 1 102 ? -26.489 16.319 50.438 1.00 51.59 102 LYS A C 1
ATOM 799 O O . LYS A 1 102 ? -25.737 17.031 51.090 1.00 51.59 102 LYS A O 1
ATOM 804 N N . SER A 1 103 ? -26.977 16.705 49.257 1.00 47.00 103 SER A N 1
ATOM 805 C CA . SER A 1 103 ? -27.173 18.128 48.900 1.00 47.00 103 SER A CA 1
ATOM 806 C C . SER A 1 103 ? -28.669 18.466 48.868 1.00 47.00 103 SER A C 1
ATOM 808 O O . SER A 1 103 ? -29.251 18.789 47.842 1.00 47.00 103 SER A O 1
ATOM 810 N N . GLN A 1 104 ? -29.319 18.351 50.027 1.00 50.00 104 GLN A N 1
ATOM 811 C CA . GLN A 1 104 ? -30.628 18.948 50.308 1.00 50.00 104 GLN A CA 1
ATOM 812 C C . GLN A 1 104 ? -30.497 19.701 51.638 1.00 50.00 104 GLN A C 1
ATOM 814 O O . GLN A 1 104 ? -30.666 19.128 52.714 1.00 50.00 104 GLN A O 1
ATOM 819 N N . ARG A 1 105 ? -30.131 20.982 51.569 1.00 52.06 105 ARG A N 1
ATOM 820 C CA . ARG A 1 105 ? -30.443 21.987 52.594 1.00 52.06 105 ARG A CA 1
ATOM 821 C C . ARG A 1 105 ? -30.934 23.229 51.854 1.00 52.06 105 ARG A C 1
ATOM 823 O O . ARG A 1 105 ? -30.129 23.983 51.318 1.00 52.06 105 ARG A O 1
ATOM 830 N N . LYS A 1 106 ? -32.260 23.329 51.745 1.00 50.88 106 LYS A N 1
ATOM 831 C CA . LYS A 1 106 ? -32.973 24.597 51.580 1.00 50.88 106 LYS A CA 1
ATOM 832 C C . LYS A 1 106 ? -33.081 25.277 52.939 1.00 50.88 106 LYS A C 1
ATOM 834 O O . LYS A 1 106 ? -33.098 24.528 53.944 1.00 50.88 106 LYS A O 1
#

pLDDT: mean 83.27, std 17.26, range [39.47, 98.62]

Sequ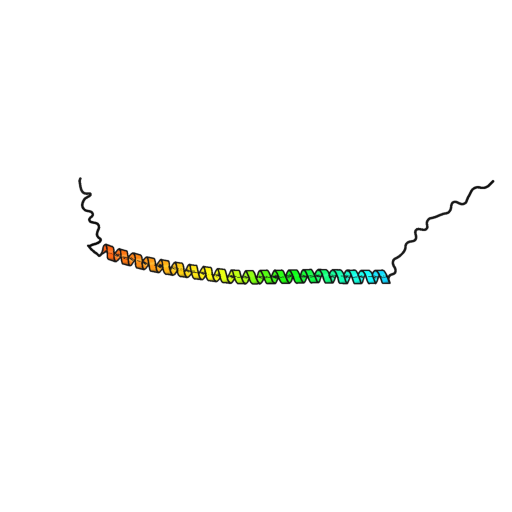ence (106 aa):
LPAPPTADHSSRISYAMPKSLLLEMMNAIMYTVDAENQVELEEKTRLINQVLELQHTLEDLSARVDAVKEEILKLKSENQVLGQYLENLMSASSVFQTTDTKSQRK